Protein AF-A0A946ZTN2-F1 (afdb_monomer_lite)

pLDDT: mean 86.55, std 10.02, range [53.16, 96.56]

Secondary structure (DSSP, 8-state):
-TTTT--SHHHHHHHHHHHHHHHHHHHHHHHHHHHHHHHHHHH--

Foldseek 3Di:
DLQVPQDDPPVSNVVSVVVVVVVVVVVVVVVVVVVVVVCCVPVVD

Sequence (45 aa):
YKGYYSKKGTAGVGMAANTAVVFTSMLLFVIDFVAVFISDIFYEL

Structure (mmCIF, N/CA/C/O backbone):
data_AF-A0A946ZTN2-F1
#
_entry.id   AF-A0A946ZTN2-F1
#
loop_
_atom_site.group_PDB
_atom_site.id
_atom_site.type_symbol
_atom_site.label_atom_id
_atom_site.label_alt_id
_atom_site.label_comp_id
_atom_site.label_asym_id
_atom_site.label_entity_id
_atom_site.label_seq_id
_atom_site.pdbx_PDB_ins_code
_atom_site.Cartn_x
_atom_site.Cartn_y
_atom_site.Cartn_z
_atom_site.occupancy
_atom_site.B_iso_or_equiv
_atom_site.auth_seq_id
_atom_site.auth_comp_id
_atom_site.auth_asym_id
_atom_site.auth_atom_id
_atom_site.pdbx_PDB_model_num
ATOM 1 N N . TYR A 1 1 ? 8.627 -3.920 -4.931 1.00 73.19 1 TYR A N 1
ATOM 2 C CA . TYR A 1 1 ? 7.954 -4.837 -5.879 1.00 73.19 1 TYR A CA 1
ATOM 3 C C . TYR A 1 1 ? 7.728 -4.192 -7.250 1.00 73.19 1 TYR A C 1
ATOM 5 O O . TYR A 1 1 ? 8.514 -4.463 -8.145 1.00 73.19 1 TYR A O 1
ATOM 13 N N . LYS A 1 2 ? 6.761 -3.273 -7.431 1.00 76.69 2 LYS A N 1
ATOM 14 C CA . LYS A 1 2 ? 6.462 -2.657 -8.749 1.00 76.69 2 LYS A CA 1
ATOM 15 C C . LYS A 1 2 ? 7.659 -1.967 -9.429 1.00 76.69 2 LYS A C 1
ATOM 17 O O . LYS A 1 2 ? 7.835 -2.130 -10.627 1.00 76.69 2 LYS A O 1
ATOM 22 N N . GLY A 1 3 ? 8.509 -1.262 -8.676 1.00 77.69 3 GLY A N 1
ATOM 23 C CA . GLY A 1 3 ? 9.724 -0.635 -9.222 1.00 77.69 3 GLY A CA 1
ATOM 24 C C . GLY A 1 3 ? 10.839 -1.621 -9.603 1.00 77.69 3 GLY A C 1
ATOM 25 O O . GLY A 1 3 ? 11.517 -1.411 -10.599 1.00 77.69 3 GLY A O 1
ATOM 26 N N . TYR A 1 4 ? 10.990 -2.723 -8.857 1.00 77.06 4 TYR A N 1
ATOM 27 C CA . TYR A 1 4 ? 12.053 -3.719 -9.067 1.00 77.06 4 TYR A CA 1
ATOM 28 C C . TYR A 1 4 ? 11.799 -4.603 -10.301 1.00 77.06 4 TYR A C 1
ATOM 30 O O . TYR A 1 4 ? 12.733 -4.975 -10.998 1.00 77.06 4 TYR A O 1
ATOM 38 N N . TYR A 1 5 ? 10.529 -4.886 -10.617 1.00 79.81 5 TYR A N 1
ATOM 39 C CA . TYR A 1 5 ? 10.128 -5.649 -11.809 1.00 79.81 5 TYR A CA 1
ATOM 40 C C . 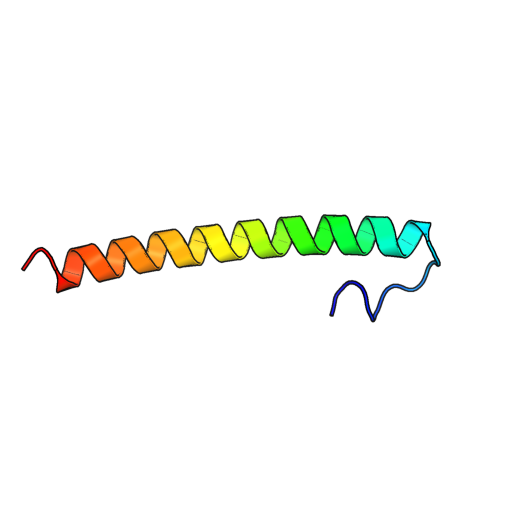TYR A 1 5 ? 9.858 -4.773 -13.048 1.00 79.81 5 TYR A C 1
ATOM 42 O O . TYR A 1 5 ? 9.267 -5.242 -14.024 1.00 79.81 5 TYR A O 1
ATOM 50 N N . SER A 1 6 ? 10.249 -3.495 -13.034 1.00 77.44 6 SER A N 1
ATOM 51 C CA . SER A 1 6 ? 9.989 -2.597 -14.160 1.00 77.44 6 SER A CA 1
ATOM 52 C C . SER A 1 6 ? 10.924 -2.896 -15.340 1.00 77.44 6 SER A C 1
ATOM 54 O O . SER A 1 6 ? 12.143 -2.863 -15.206 1.00 77.44 6 SER A O 1
ATOM 56 N N . LYS A 1 7 ? 10.360 -3.204 -16.518 1.00 72.44 7 LYS A N 1
ATOM 57 C CA . LYS A 1 7 ? 11.106 -3.732 -17.682 1.00 72.44 7 LYS A CA 1
ATOM 58 C C . LYS A 1 7 ? 11.541 -2.687 -18.731 1.00 72.44 7 LYS A C 1
ATOM 60 O O . LYS A 1 7 ? 11.934 -3.081 -19.822 1.00 72.44 7 LYS A O 1
ATOM 65 N N . LYS A 1 8 ? 11.431 -1.370 -18.483 1.00 69.00 8 LYS A N 1
ATOM 66 C CA . LYS A 1 8 ? 11.502 -0.350 -19.567 1.00 69.00 8 LYS A CA 1
ATOM 67 C C . LYS A 1 8 ? 12.298 0.936 -19.266 1.00 69.00 8 LYS A C 1
ATOM 69 O O . LYS A 1 8 ? 11.918 2.008 -19.732 1.00 69.00 8 LYS A O 1
ATOM 74 N N . GLY A 1 9 ? 13.391 0.865 -18.504 1.00 75.19 9 GLY A N 1
ATOM 75 C CA . GLY A 1 9 ? 14.231 2.047 -18.230 1.00 75.19 9 GLY A CA 1
ATOM 76 C C . GLY A 1 9 ? 13.480 3.173 -17.494 1.00 75.19 9 GLY A C 1
ATOM 77 O O . GLY A 1 9 ? 12.458 2.920 -16.858 1.00 75.19 9 GLY A O 1
ATOM 78 N N . THR A 1 10 ? 13.961 4.418 -17.571 1.00 80.00 10 THR A N 1
ATOM 79 C CA . THR A 1 10 ? 13.441 5.579 -16.805 1.00 80.00 10 THR A CA 1
ATOM 80 C C . THR A 1 10 ? 11.931 5.813 -16.967 1.00 80.00 10 THR A C 1
ATOM 82 O O . THR A 1 10 ? 11.242 6.067 -15.979 1.00 80.00 10 THR A O 1
ATOM 85 N N . ALA A 1 11 ? 11.379 5.636 -18.172 1.00 83.62 11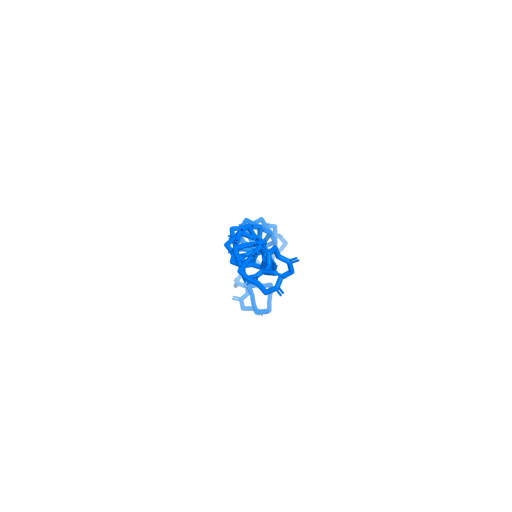 ALA A N 1
ATOM 86 C CA . ALA A 1 11 ? 9.936 5.749 -18.423 1.00 83.62 11 ALA A CA 1
ATOM 87 C C . ALA A 1 11 ? 9.127 4.636 -17.728 1.00 83.62 11 ALA 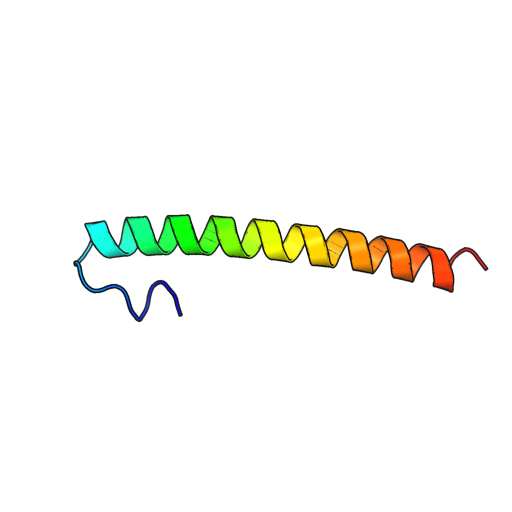A C 1
ATOM 89 O O . ALA A 1 11 ? 8.058 4.878 -17.162 1.00 83.62 11 ALA A O 1
ATOM 90 N N . GLY A 1 12 ? 9.660 3.410 -17.713 1.00 82.94 12 GLY A N 1
ATOM 91 C CA . GLY A 1 12 ? 9.071 2.294 -16.974 1.00 82.94 12 GLY A CA 1
ATOM 92 C C . GLY A 1 12 ? 9.110 2.507 -15.461 1.00 82.94 12 GLY A C 1
ATOM 93 O O . GLY A 1 12 ? 8.179 2.098 -14.762 1.00 82.94 12 GLY A O 1
ATOM 94 N N . VAL A 1 13 ? 10.155 3.156 -14.942 1.00 85.81 13 VAL A N 1
ATOM 95 C CA . VAL A 1 13 ? 10.260 3.501 -13.515 1.00 85.81 13 VAL A CA 1
ATOM 96 C C . VAL A 1 13 ? 9.173 4.505 -13.127 1.00 85.81 13 VAL A C 1
ATOM 98 O O . VAL A 1 13 ? 8.513 4.302 -12.111 1.00 85.81 13 VAL A O 1
ATOM 101 N N . GLY A 1 14 ? 8.905 5.514 -13.965 1.00 88.12 14 GLY A N 1
ATOM 102 C CA . GLY A 1 14 ? 7.824 6.481 -13.737 1.00 88.12 14 GLY A CA 1
ATOM 103 C C . GLY A 1 14 ? 6.437 5.830 -13.673 1.00 88.12 14 GLY A C 1
ATOM 104 O O . GLY A 1 14 ? 5.676 6.068 -12.735 1.00 88.12 14 GLY A O 1
ATOM 105 N N . MET A 1 15 ? 6.127 4.930 -14.612 1.00 88.44 15 MET A N 1
ATOM 106 C CA . MET A 1 15 ? 4.856 4.189 -14.588 1.00 88.44 15 MET A CA 1
ATOM 107 C C . MET A 1 15 ? 4.744 3.253 -13.380 1.00 88.44 15 MET A C 1
ATOM 109 O O . MET A 1 15 ? 3.674 3.140 -12.774 1.00 88.44 15 MET A O 1
ATOM 113 N N . ALA A 1 16 ? 5.842 2.592 -13.008 1.00 89.44 16 ALA A N 1
ATOM 114 C CA . ALA A 1 16 ? 5.883 1.726 -11.838 1.00 89.44 16 ALA A CA 1
ATOM 115 C C . ALA A 1 16 ? 5.699 2.515 -10.536 1.00 89.44 16 ALA A C 1
ATOM 117 O O . ALA A 1 16 ? 4.995 2.040 -9.646 1.00 89.44 16 ALA A O 1
ATOM 118 N N . ALA A 1 17 ? 6.284 3.712 -10.442 1.00 91.25 17 ALA A N 1
ATOM 119 C CA . ALA A 1 17 ? 6.116 4.614 -9.311 1.00 91.25 17 ALA A CA 1
ATOM 120 C C . ALA A 1 17 ? 4.661 5.083 -9.192 1.00 91.25 17 ALA A C 1
ATOM 122 O O . ALA A 1 17 ? 4.053 4.887 -8.142 1.00 91.25 17 ALA A O 1
ATOM 123 N N . ASN A 1 18 ? 4.064 5.586 -10.278 1.00 92.88 18 ASN A N 1
ATOM 124 C CA . ASN A 1 18 ? 2.668 6.028 -10.267 1.00 92.88 18 ASN A CA 1
ATOM 125 C C . ASN A 1 18 ? 1.719 4.886 -9.854 1.00 92.88 18 ASN A C 1
ATOM 127 O O . ASN A 1 18 ? 0.906 5.010 -8.942 1.00 92.88 18 ASN A O 1
ATOM 131 N N . THR A 1 19 ? 1.902 3.707 -10.451 1.00 91.38 19 THR A N 1
ATOM 132 C CA . THR A 1 19 ? 1.060 2.540 -10.154 1.00 91.38 19 THR A CA 1
ATOM 133 C C . THR A 1 19 ? 1.299 1.984 -8.744 1.00 91.38 19 THR A C 1
ATOM 135 O O . THR A 1 19 ? 0.418 1.330 -8.181 1.00 91.38 19 THR A O 1
ATOM 138 N N . ALA A 1 20 ? 2.489 2.172 -8.167 1.00 93.88 20 ALA A N 1
ATOM 139 C CA . ALA A 1 20 ? 2.771 1.797 -6.784 1.00 93.88 20 ALA A CA 1
ATOM 140 C C . ALA A 1 20 ? 2.052 2.725 -5.808 1.00 93.88 20 ALA A C 1
ATOM 142 O O . ALA A 1 20 ? 1.369 2.225 -4.921 1.00 93.88 20 ALA A O 1
ATOM 143 N N . VAL A 1 21 ? 2.144 4.040 -6.020 1.00 94.06 21 VAL A N 1
ATOM 144 C CA . VAL A 1 21 ? 1.506 5.043 -5.159 1.00 94.06 21 VAL A CA 1
ATOM 145 C C . VAL A 1 21 ? -0.003 4.844 -5.129 1.00 94.06 21 VAL A C 1
ATOM 147 O O . VAL A 1 21 ? -0.558 4.670 -4.052 1.00 94.06 21 VAL A O 1
ATOM 150 N N . VAL A 1 22 ? -0.652 4.754 -6.293 1.00 94.88 22 VAL A N 1
ATOM 151 C CA . VAL A 1 22 ? -2.112 4.572 -6.367 1.00 94.88 22 VAL A CA 1
ATOM 152 C C . VAL A 1 22 ? -2.566 3.309 -5.626 1.00 94.88 22 VAL A C 1
ATOM 154 O O . VAL A 1 22 ? -3.553 3.334 -4.896 1.00 94.88 22 VAL A O 1
ATOM 157 N N . PHE A 1 23 ? -1.825 2.206 -5.764 1.00 93.56 23 PHE A N 1
ATOM 158 C CA . PHE A 1 23 ? -2.154 0.958 -5.075 1.00 93.56 23 PHE A CA 1
ATOM 159 C C . PHE A 1 23 ? -1.987 1.069 -3.559 1.00 93.56 23 PHE A C 1
ATOM 161 O O . PHE A 1 23 ? -2.855 0.622 -2.815 1.00 93.56 23 PHE A O 1
ATOM 168 N N . THR A 1 24 ? -0.899 1.689 -3.102 1.00 94.88 24 THR A N 1
ATOM 169 C CA . THR A 1 24 ? -0.680 1.931 -1.674 1.00 94.88 24 THR A CA 1
ATOM 170 C C . THR A 1 24 ? -1.760 2.846 -1.100 1.00 94.88 24 THR A C 1
ATOM 172 O O . THR A 1 24 ? -2.261 2.562 -0.020 1.00 94.88 24 THR A O 1
ATOM 175 N N . SER A 1 25 ? -2.169 3.894 -1.821 1.00 96.00 25 SER A N 1
ATOM 176 C CA . SER A 1 25 ? -3.234 4.804 -1.386 1.00 96.00 25 SER A CA 1
ATOM 177 C C . SER A 1 25 ? -4.584 4.098 -1.250 1.00 96.00 25 SER A C 1
ATOM 179 O O . SER A 1 25 ? -5.261 4.285 -0.244 1.00 96.00 25 SER A O 1
ATOM 181 N N . MET A 1 26 ? -4.959 3.246 -2.211 1.00 95.56 26 MET A N 1
ATOM 182 C CA . MET A 1 26 ? -6.186 2.443 -2.106 1.00 95.56 26 MET A CA 1
ATOM 183 C C . MET A 1 26 ? -6.137 1.473 -0.924 1.00 95.56 26 MET A C 1
ATOM 185 O O . MET A 1 26 ? -7.125 1.314 -0.215 1.00 95.56 26 MET A O 1
ATOM 189 N N . LEU A 1 27 ? -4.989 0.836 -0.696 1.00 95.56 27 LEU A N 1
ATOM 190 C CA . LEU A 1 27 ? -4.824 -0.119 0.394 1.00 95.56 27 LEU A CA 1
ATOM 191 C C . LEU A 1 27 ? -4.855 0.573 1.763 1.00 95.56 27 LEU A C 1
ATOM 193 O O . LEU A 1 27 ? -5.542 0.095 2.660 1.00 95.56 27 LEU A O 1
ATOM 197 N N . LEU A 1 28 ? -4.168 1.710 1.913 1.00 96.44 28 LEU A N 1
ATOM 198 C CA . LEU A 1 28 ? -4.208 2.506 3.142 1.00 96.44 28 LEU A CA 1
ATOM 199 C C . LEU A 1 28 ? -5.621 2.992 3.457 1.00 96.44 28 LEU A C 1
ATOM 201 O O . LEU A 1 28 ? -6.021 2.908 4.607 1.00 96.44 28 LEU A O 1
ATOM 205 N N . PHE A 1 29 ? -6.390 3.421 2.456 1.00 95.88 29 PHE A N 1
ATOM 206 C CA . PHE A 1 29 ? -7.781 3.830 2.654 1.00 95.88 29 PHE A CA 1
ATOM 207 C C . PHE A 1 29 ? -8.649 2.702 3.236 1.00 95.88 29 PHE A C 1
ATOM 209 O O . PHE A 1 29 ? -9.415 2.922 4.169 1.00 95.88 29 PHE A O 1
ATOM 216 N N . VAL A 1 30 ? -8.501 1.477 2.718 1.00 95.94 30 VAL A N 1
ATOM 217 C CA . VAL A 1 30 ? -9.237 0.313 3.240 1.00 95.94 30 VAL A CA 1
ATOM 218 C C . VAL A 1 30 ? -8.796 -0.021 4.665 1.00 95.94 30 VAL A C 1
ATOM 220 O O . VAL A 1 30 ? -9.641 -0.299 5.511 1.00 95.94 30 VAL A O 1
ATOM 223 N N . ILE A 1 31 ? -7.490 0.016 4.945 1.00 96.56 31 ILE A N 1
ATOM 224 C CA . ILE A 1 31 ? -6.970 -0.244 6.294 1.00 96.56 31 ILE A CA 1
ATOM 225 C C . ILE A 1 31 ? -7.467 0.808 7.286 1.00 96.56 31 ILE A C 1
ATOM 227 O O . ILE A 1 31 ? -7.877 0.439 8.380 1.00 96.56 31 ILE A O 1
ATOM 231 N N . ASP A 1 32 ? -7.452 2.083 6.910 1.00 95.56 32 ASP A N 1
ATOM 232 C CA . ASP A 1 32 ? -7.899 3.191 7.755 1.00 95.56 32 ASP A CA 1
ATOM 233 C C . ASP A 1 32 ? -9.381 3.045 8.123 1.00 95.56 32 ASP A C 1
ATOM 235 O O . ASP A 1 32 ? -9.743 3.078 9.297 1.00 95.56 32 ASP A O 1
ATOM 239 N N . PHE A 1 33 ? -10.228 2.730 7.139 1.00 94.94 33 PHE A N 1
ATOM 240 C CA . PHE A 1 33 ? -11.647 2.468 7.374 1.00 94.94 33 PHE A CA 1
ATOM 241 C C . PHE A 1 33 ? -11.881 1.291 8.333 1.00 94.94 33 PHE A C 1
ATOM 243 O O . PHE A 1 33 ? -12.712 1.372 9.236 1.00 94.94 33 PHE A O 1
ATOM 250 N N . VAL A 1 34 ? -11.128 0.199 8.170 1.00 95.25 34 VAL A N 1
ATOM 251 C CA . VAL A 1 34 ? -11.214 -0.967 9.063 1.00 95.25 34 VAL A CA 1
ATOM 252 C C . VAL A 1 34 ? -10.694 -0.635 10.463 1.00 95.25 34 VAL A C 1
ATOM 254 O O . VAL A 1 34 ? -11.277 -1.083 11.446 1.00 95.25 34 VAL A O 1
ATOM 257 N N . ALA A 1 35 ? -9.620 0.147 10.576 1.00 93.94 35 ALA A N 1
ATOM 258 C CA . ALA A 1 35 ? -9.040 0.536 11.855 1.00 93.94 35 ALA A CA 1
ATOM 259 C C . ALA A 1 35 ? -9.990 1.425 12.661 1.00 93.94 35 ALA A C 1
ATOM 261 O O . ALA A 1 35 ? -10.151 1.186 13.857 1.00 93.94 35 ALA A O 1
ATOM 262 N N . VAL A 1 36 ? -10.650 2.393 12.018 1.00 94.00 36 VAL A N 1
ATOM 263 C CA . VAL A 1 36 ? -11.697 3.207 12.655 1.00 94.00 36 VAL A CA 1
ATOM 264 C C . VAL A 1 36 ? -12.872 2.325 13.068 1.00 94.00 36 VAL A C 1
ATOM 266 O O . VAL A 1 36 ? -13.237 2.335 14.233 1.00 94.00 36 VAL A O 1
ATOM 269 N N . PHE A 1 37 ? -13.367 1.457 12.180 1.00 90.69 37 PHE A N 1
ATOM 270 C CA . PHE A 1 37 ? -14.475 0.548 12.498 1.00 90.69 37 PHE A CA 1
ATOM 271 C C . PHE A 1 37 ? -14.186 -0.362 13.704 1.00 90.69 37 PHE A C 1
ATOM 273 O O . PHE A 1 37 ? -15.040 -0.570 14.561 1.00 90.69 37 PHE A O 1
ATOM 280 N N . ILE A 1 38 ? -12.969 -0.904 13.791 1.00 92.62 38 ILE A N 1
ATOM 281 C CA . ILE A 1 38 ? -12.519 -1.697 14.940 1.00 92.62 38 ILE A CA 1
ATOM 282 C C . ILE A 1 38 ? -12.383 -0.807 16.180 1.00 92.62 38 ILE A C 1
ATOM 284 O O . ILE A 1 38 ? -12.824 -1.199 17.257 1.00 92.62 38 ILE A O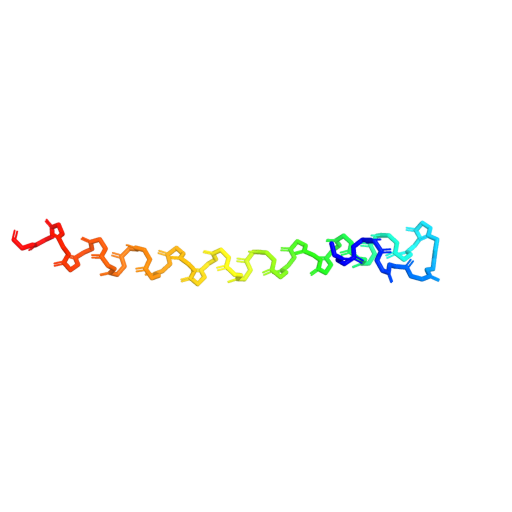 1
ATOM 288 N N . SER A 1 39 ? -11.784 0.376 16.046 1.00 90.81 39 SER A N 1
ATOM 289 C CA . SER A 1 39 ? -11.596 1.297 17.171 1.00 90.81 39 SER A CA 1
ATOM 290 C C . SER A 1 39 ? -12.933 1.717 17.772 1.00 90.81 39 SER A C 1
ATOM 292 O O . SER A 1 39 ? -13.064 1.668 18.988 1.00 90.81 39 SER A O 1
ATOM 294 N N . ASP A 1 40 ? -13.936 2.010 16.948 1.00 88.00 40 ASP A N 1
ATOM 295 C CA . ASP A 1 40 ? -15.290 2.335 17.401 1.00 88.00 40 ASP A CA 1
ATOM 296 C C . ASP A 1 40 ? -15.898 1.154 18.180 1.00 88.00 40 ASP A C 1
ATOM 298 O O . ASP A 1 40 ? -16.384 1.327 19.293 1.00 88.00 40 ASP A O 1
ATOM 302 N N . ILE A 1 41 ? -15.768 -0.083 17.681 1.00 87.94 41 ILE A N 1
ATOM 303 C CA . ILE A 1 41 ? -16.287 -1.281 18.371 1.00 87.94 41 ILE A CA 1
ATOM 304 C C . ILE A 1 41 ? -15.633 -1.512 19.745 1.00 87.94 41 ILE A C 1
ATOM 306 O O . ILE A 1 41 ? -16.305 -1.981 20.664 1.00 87.94 41 ILE A O 1
ATOM 310 N N . PHE A 1 42 ? -14.329 -1.253 19.890 1.00 84.94 42 PHE A N 1
ATOM 311 C CA . PHE A 1 42 ? -13.586 -1.572 21.118 1.00 84.94 42 PHE A CA 1
ATOM 312 C C . PHE A 1 42 ? -13.451 -0.404 22.103 1.00 84.94 42 PHE A C 1
ATOM 314 O O . PHE A 1 42 ? -13.283 -0.664 23.294 1.00 84.94 42 PHE A O 1
ATOM 321 N N . TYR A 1 43 ? -13.484 0.848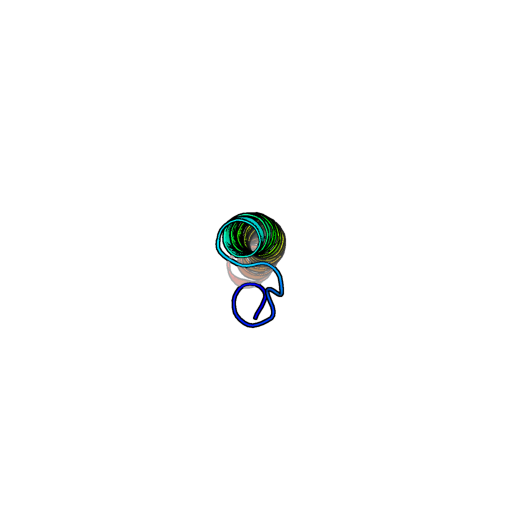 21.639 1.00 73.81 43 TYR A N 1
ATOM 322 C CA . TYR A 1 43 ? -13.333 2.040 22.481 1.00 73.81 43 TYR A CA 1
ATOM 323 C C . TYR A 1 43 ? -14.658 2.770 22.767 1.00 73.81 43 TYR A C 1
ATOM 325 O O . TYR A 1 43 ? -14.690 3.518 23.743 1.00 73.81 43 TYR A O 1
ATOM 333 N N . GLU A 1 44 ? -15.739 2.559 21.998 1.00 63.59 44 GLU A N 1
ATOM 334 C CA . GLU A 1 44 ? -17.080 3.101 22.317 1.00 63.59 44 GLU A CA 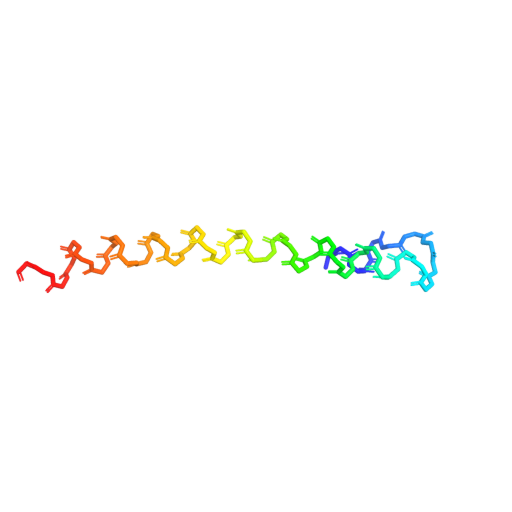1
ATOM 335 C C . GLU A 1 44 ? -17.969 2.152 23.160 1.00 63.59 44 GLU A C 1
ATOM 337 O O . GLU A 1 44 ? -19.172 2.397 23.279 1.00 63.59 44 GLU A O 1
ATOM 342 N N . LEU A 1 45 ? -17.416 1.087 23.770 1.00 53.16 45 LEU A N 1
ATOM 343 C CA . LEU A 1 45 ? -18.129 0.259 24.765 1.00 53.16 45 LEU A CA 1
ATOM 344 C C . LEU A 1 45 ? -18.002 0.811 26.194 1.00 53.16 45 LEU A C 1
ATOM 346 O O . LEU A 1 45 ? -16.858 1.082 26.626 1.00 53.16 45 LEU A O 1
#

Radius of gyration: 16.59 Å; chains: 1; bounding box: 32×12×44 Å